Protein AF-A0A075G0V9-F1 (afdb_monomer_lite)

Foldseek 3Di:
DKWKAFPVRDIDHLVCCQVVQVVVVVVPVPDDRQDLLNVLVVVLVCVVPPPPPPLADSVQQDSPDSVSRQVSCVVSVRMDIDDDD

Structure (mmCIF, N/CA/C/O backbone):
data_AF-A0A075G0V9-F1
#
_entry.id   AF-A0A075G0V9-F1
#
loop_
_atom_site.group_PDB
_atom_site.id
_atom_site.type_symbol
_atom_site.label_atom_id
_atom_site.label_alt_id
_atom_site.label_comp_id
_atom_site.label_asym_id
_atom_site.label_entity_id
_atom_site.label_seq_id
_atom_site.pdbx_PDB_ins_code
_atom_site.Cartn_x
_atom_site.Cartn_y
_atom_site.Cartn_z
_atom_site.occupancy
_atom_site.B_iso_or_equiv
_atom_site.auth_seq_id
_atom_site.auth_comp_id
_atom_site.auth_asym_id
_atom_site.auth_atom_id
_atom_site.pdbx_PDB_model_num
ATOM 1 N N . MET A 1 1 ? -6.456 7.648 13.266 1.00 64.12 1 MET A N 1
ATOM 2 C CA . MET A 1 1 ? -5.360 7.227 12.359 1.00 64.12 1 MET A CA 1
ATOM 3 C C . MET A 1 1 ? -5.973 6.203 11.431 1.00 64.12 1 MET A C 1
ATOM 5 O O . MET A 1 1 ? -6.421 5.193 11.945 1.00 64.12 1 MET A O 1
ATOM 9 N N . LYS A 1 2 ? -6.017 6.440 10.111 1.00 67.88 2 LYS A N 1
ATOM 10 C CA . LYS A 1 2 ? -6.757 5.558 9.191 1.00 67.88 2 LYS A CA 1
ATOM 11 C C . LYS A 1 2 ? -6.286 4.105 9.319 1.00 67.88 2 LYS A C 1
ATOM 13 O O . LYS A 1 2 ? -5.081 3.840 9.263 1.00 67.88 2 LYS A O 1
ATOM 18 N N . LYS A 1 3 ? -7.241 3.191 9.476 1.00 74.81 3 LYS A N 1
ATOM 19 C CA . LYS A 1 3 ? -7.011 1.747 9.450 1.00 74.81 3 LYS A CA 1
ATOM 20 C C . LYS A 1 3 ? -7.278 1.224 8.046 1.00 74.81 3 LYS A C 1
ATOM 22 O O . LYS A 1 3 ? -8.123 1.752 7.329 1.00 74.81 3 LYS A O 1
ATOM 27 N N . VAL A 1 4 ? -6.552 0.194 7.648 1.00 70.56 4 VAL A N 1
ATOM 28 C CA . VAL A 1 4 ? -6.686 -0.455 6.346 1.00 70.56 4 VAL A CA 1
ATOM 29 C C . VAL A 1 4 ? -6.745 -1.964 6.521 1.00 70.56 4 VAL A C 1
ATOM 31 O O . VAL A 1 4 ? -6.034 -2.523 7.358 1.00 70.56 4 VAL A O 1
ATOM 34 N N . ARG A 1 5 ? -7.592 -2.633 5.742 1.00 77.19 5 ARG A N 1
ATOM 35 C CA . ARG A 1 5 ? -7.679 -4.092 5.680 1.00 77.19 5 ARG A CA 1
ATOM 36 C C . ARG A 1 5 ? -7.273 -4.557 4.288 1.00 77.19 5 ARG A C 1
ATOM 38 O O . ARG A 1 5 ? -7.876 -4.151 3.308 1.00 77.19 5 ARG A O 1
ATOM 45 N N . TRP A 1 6 ? -6.283 -5.434 4.200 1.00 72.38 6 TRP A N 1
ATOM 46 C CA . TRP A 1 6 ? -5.897 -6.045 2.925 1.00 72.38 6 TRP A CA 1
ATOM 47 C C . TRP A 1 6 ? -6.878 -7.143 2.523 1.00 72.38 6 TRP A C 1
ATOM 49 O O . TRP A 1 6 ? -7.519 -7.745 3.386 1.00 72.38 6 TRP A O 1
ATOM 59 N N . THR A 1 7 ? -6.918 -7.487 1.236 1.00 70.56 7 THR A N 1
ATOM 60 C CA . THR A 1 7 ? -7.678 -8.638 0.698 1.00 70.56 7 THR A CA 1
ATOM 61 C C . THR A 1 7 ? -7.379 -9.959 1.412 1.00 70.56 7 THR A C 1
ATOM 63 O O . THR A 1 7 ? -8.244 -10.825 1.511 1.00 70.56 7 THR A O 1
ATOM 66 N N . THR A 1 8 ? -6.189 -10.097 2.002 1.00 66.25 8 THR A N 1
ATOM 67 C CA . THR A 1 8 ? -5.811 -11.243 2.852 1.00 66.25 8 THR A CA 1
ATOM 68 C C . THR A 1 8 ? -6.513 -11.279 4.221 1.00 66.25 8 THR A C 1
ATOM 70 O O . THR A 1 8 ? -6.321 -12.224 4.984 1.00 66.25 8 THR A O 1
ATOM 73 N N . GLY A 1 9 ? -7.305 -10.258 4.563 1.00 66.00 9 GLY A N 1
ATOM 74 C CA . GLY A 1 9 ? -8.038 -10.124 5.826 1.00 66.00 9 GLY A CA 1
ATOM 75 C C . GLY A 1 9 ? -7.237 -9.495 6.971 1.00 66.00 9 GLY A C 1
ATOM 76 O O . GLY A 1 9 ? -7.770 -9.324 8.068 1.00 66.00 9 GLY A O 1
ATOM 77 N N . LYS A 1 10 ? -5.972 -9.130 6.741 1.00 69.44 10 LYS A N 1
ATOM 78 C CA . LYS A 1 10 ? -5.099 -8.529 7.759 1.00 69.44 10 LYS A CA 1
ATOM 79 C C . LYS A 1 10 ? -5.341 -7.024 7.909 1.00 69.44 10 LYS A C 1
ATOM 81 O O . LYS A 1 10 ? -5.487 -6.318 6.912 1.00 69.44 10 LYS A O 1
ATOM 86 N N . LEU A 1 11 ? -5.364 -6.551 9.156 1.00 69.62 11 LEU A N 1
ATOM 87 C CA . LEU A 1 11 ? -5.643 -5.166 9.544 1.00 69.62 11 LEU A CA 1
ATOM 88 C C . LEU A 1 11 ? -4.350 -4.436 9.932 1.00 69.62 11 LEU A C 1
ATOM 90 O O . LEU A 1 11 ? -3.588 -4.962 10.738 1.00 69.62 11 LEU A O 1
ATOM 94 N N . TYR A 1 12 ? -4.156 -3.220 9.422 1.00 69.62 12 TYR A N 1
ATOM 95 C CA . TYR A 1 12 ? -2.995 -2.365 9.709 1.00 69.62 12 TYR A CA 1
ATOM 96 C C . TYR A 1 12 ? -3.418 -0.902 9.862 1.00 69.62 12 TYR A C 1
ATOM 98 O O . TYR A 1 12 ? -4.497 -0.520 9.401 1.00 69.62 12 TYR A O 1
ATOM 106 N N . THR A 1 13 ? -2.588 -0.052 10.469 1.00 66.75 13 THR A N 1
ATOM 107 C CA . THR A 1 13 ? -2.740 1.401 10.298 1.00 66.75 13 THR A CA 1
ATOM 108 C C . THR A 1 13 ? -1.899 1.891 9.121 1.00 66.75 13 THR A C 1
ATOM 110 O O . THR A 1 13 ? -0.893 1.288 8.767 1.00 66.75 13 THR A O 1
ATOM 113 N N . VAL A 1 14 ? -2.293 3.003 8.492 1.00 63.62 14 VAL A N 1
ATOM 114 C CA . VAL A 1 14 ? -1.532 3.577 7.361 1.00 63.62 14 VAL A CA 1
ATOM 115 C C . VAL A 1 14 ? -0.086 3.922 7.753 1.00 63.62 14 VAL A C 1
ATOM 117 O O . VAL A 1 14 ? 0.810 3.786 6.931 1.00 63.62 14 VAL A O 1
ATOM 120 N N . LYS A 1 15 ? 0.163 4.303 9.016 1.00 60.38 15 LYS A N 1
ATOM 121 C CA . LYS A 1 15 ? 1.525 4.539 9.526 1.00 60.38 15 LYS A CA 1
ATOM 122 C C . LYS A 1 15 ? 2.313 3.249 9.783 1.00 60.38 15 LYS A C 1
ATOM 124 O O . LYS A 1 15 ? 3.539 3.293 9.792 1.00 60.38 15 LYS A O 1
ATOM 129 N N . ASP A 1 16 ? 1.630 2.115 9.921 1.00 58.47 16 ASP A N 1
ATOM 130 C CA . ASP A 1 16 ? 2.234 0.788 10.082 1.00 58.47 16 ASP A CA 1
ATOM 131 C C . ASP A 1 16 ? 2.652 0.181 8.734 1.00 58.47 16 ASP A C 1
ATOM 133 O O . ASP A 1 16 ? 2.958 -1.004 8.653 1.00 58.47 16 ASP A O 1
ATOM 137 N N . PHE A 1 17 ? 2.727 0.973 7.657 1.00 56.38 17 PHE A N 1
ATOM 138 C CA . PHE A 1 17 ? 3.398 0.552 6.423 1.00 56.38 17 PHE A CA 1
ATOM 139 C C . PHE A 1 17 ? 4.817 0.041 6.698 1.00 56.38 17 PHE A C 1
ATOM 141 O O . PHE A 1 17 ? 5.223 -0.980 6.152 1.00 56.38 17 PHE A O 1
ATOM 148 N N . ALA A 1 18 ? 5.514 0.674 7.644 1.00 51.50 18 ALA A N 1
ATOM 149 C CA . ALA A 1 18 ? 6.788 0.196 8.166 1.00 51.50 18 ALA A CA 1
ATOM 150 C C . ALA A 1 18 ? 6.689 -1.180 8.859 1.00 51.50 18 ALA A C 1
ATOM 152 O O . ALA A 1 18 ? 7.644 -1.949 8.801 1.00 51.50 18 ALA A O 1
ATOM 153 N N . GLU A 1 19 ? 5.558 -1.528 9.486 1.00 50.31 19 GLU A N 1
ATOM 154 C CA . GLU A 1 19 ? 5.333 -2.867 10.052 1.00 50.31 19 GLU A CA 1
ATOM 155 C C . GLU A 1 19 ? 4.965 -3.902 8.986 1.00 50.31 19 GLU A C 1
ATOM 157 O O . GLU A 1 19 ? 5.320 -5.065 9.151 1.00 50.31 19 GLU A O 1
ATOM 162 N N . ILE A 1 20 ? 4.295 -3.514 7.891 1.00 56.69 20 ILE A N 1
ATOM 163 C CA . ILE A 1 20 ? 4.081 -4.388 6.723 1.00 56.69 20 ILE A CA 1
ATOM 164 C C . ILE A 1 20 ? 5.433 -4.724 6.090 1.00 56.69 20 ILE A C 1
ATOM 166 O O . ILE A 1 20 ? 5.735 -5.902 5.903 1.00 56.69 20 ILE A O 1
ATOM 170 N N . ILE A 1 21 ? 6.267 -3.700 5.863 1.00 56.75 21 ILE A N 1
ATOM 171 C CA . ILE A 1 21 ? 7.662 -3.849 5.439 1.00 56.75 21 ILE A CA 1
ATOM 172 C C . ILE A 1 21 ? 8.371 -4.781 6.414 1.00 56.75 21 ILE A C 1
ATOM 174 O O . ILE A 1 21 ? 8.842 -5.833 6.011 1.00 56.75 21 ILE A O 1
ATOM 178 N N . TRP A 1 22 ? 8.357 -4.486 7.713 1.00 51.22 22 TRP A N 1
ATOM 179 C CA . TRP A 1 22 ? 9.012 -5.330 8.709 1.00 51.22 22 TRP A CA 1
ATOM 180 C C . TRP A 1 22 ? 8.495 -6.776 8.714 1.00 51.22 22 TRP A C 1
ATOM 182 O O . TRP A 1 22 ? 9.294 -7.693 8.861 1.00 51.22 22 TRP A O 1
ATOM 192 N N . HIS A 1 23 ? 7.195 -7.019 8.525 1.00 57.53 23 HIS A N 1
ATOM 193 C CA . HIS A 1 23 ? 6.625 -8.367 8.503 1.00 57.53 23 HIS A CA 1
ATOM 194 C C . HIS A 1 23 ? 7.011 -9.169 7.254 1.00 57.53 23 HIS A C 1
ATOM 196 O O . HIS A 1 23 ? 7.285 -10.368 7.374 1.00 57.53 23 HIS A O 1
ATOM 202 N N . ASP A 1 24 ? 7.033 -8.538 6.079 1.00 55.84 24 ASP A N 1
ATOM 203 C CA . ASP A 1 24 ? 7.488 -9.170 4.836 1.00 55.84 24 ASP A CA 1
ATOM 204 C C . ASP A 1 24 ? 9.014 -9.359 4.841 1.00 55.84 24 ASP A C 1
ATOM 206 O O . ASP A 1 24 ? 9.514 -10.416 4.451 1.00 55.84 24 ASP A O 1
ATOM 210 N N . GLN A 1 25 ? 9.755 -8.406 5.412 1.00 53.25 25 GLN A N 1
ATOM 211 C CA . GLN A 1 25 ? 11.199 -8.488 5.631 1.00 53.25 25 GLN A CA 1
ATOM 212 C C . GLN A 1 25 ? 11.587 -9.546 6.666 1.00 53.25 25 GLN A C 1
ATOM 214 O O . GLN A 1 25 ? 12.519 -10.309 6.443 1.00 53.25 25 GLN A O 1
ATOM 219 N N . ALA A 1 26 ? 10.859 -9.670 7.777 1.00 53.41 26 ALA A N 1
ATOM 220 C CA . ALA A 1 26 ? 11.120 -10.680 8.805 1.00 53.41 26 ALA A CA 1
ATOM 221 C C . ALA A 1 26 ? 10.941 -12.113 8.275 1.00 53.41 26 ALA A C 1
ATOM 223 O O . ALA A 1 26 ? 11.491 -13.060 8.839 1.00 53.41 26 ALA A O 1
ATOM 224 N N . ARG A 1 27 ? 10.184 -12.286 7.184 1.00 53.97 27 ARG A N 1
ATOM 225 C CA . ARG A 1 27 ? 10.038 -13.564 6.475 1.00 53.97 27 ARG A CA 1
ATOM 226 C C . ARG A 1 27 ? 11.134 -13.817 5.439 1.00 53.97 27 ARG A C 1
ATOM 228 O O . ARG A 1 27 ? 11.252 -14.953 4.982 1.00 53.97 27 ARG A O 1
ATOM 235 N N . ASN A 1 28 ? 11.943 -12.813 5.100 1.00 50.16 28 ASN A N 1
ATOM 236 C CA . ASN A 1 28 ? 13.052 -12.922 4.161 1.00 50.16 28 ASN A CA 1
ATOM 237 C C . ASN A 1 28 ? 14.383 -12.511 4.833 1.00 50.16 28 ASN A C 1
ATOM 239 O O . ASN A 1 28 ? 14.693 -11.323 4.903 1.00 50.16 28 ASN A O 1
ATOM 243 N N . PRO A 1 29 ? 15.218 -13.471 5.283 1.00 48.34 29 PRO A N 1
ATOM 244 C CA . PRO A 1 29 ? 16.458 -13.188 6.015 1.00 48.34 29 PRO A CA 1
ATOM 245 C C . PRO A 1 29 ? 17.523 -12.419 5.208 1.00 48.34 29 PRO A C 1
ATOM 247 O O . PRO A 1 29 ? 18.563 -12.076 5.764 1.00 48.34 29 PRO A O 1
ATOM 250 N N . PHE A 1 30 ? 17.276 -12.146 3.923 1.00 48.38 30 PHE A N 1
ATOM 251 C CA . PHE A 1 30 ? 18.157 -11.388 3.033 1.00 48.38 30 PHE A CA 1
ATOM 252 C C . PHE A 1 30 ? 17.633 -9.990 2.688 1.00 48.38 30 PHE A C 1
ATOM 254 O O . PHE A 1 30 ? 18.231 -9.313 1.856 1.00 48.38 30 PHE A O 1
ATOM 261 N N . CYS A 1 31 ? 16.518 -9.552 3.277 1.00 50.56 31 CYS A N 1
ATOM 262 C CA . CYS A 1 31 ? 15.979 -8.240 2.962 1.00 50.56 31 CYS A CA 1
ATOM 263 C C . CYS A 1 31 ? 16.781 -7.142 3.679 1.00 50.56 31 CYS A C 1
ATOM 265 O O . CYS A 1 31 ? 16.724 -7.029 4.906 1.00 50.56 31 CYS A O 1
ATOM 267 N N . GLU A 1 32 ? 17.519 -6.321 2.925 1.00 56.53 32 GLU A N 1
ATOM 268 C CA . GLU A 1 32 ? 18.039 -5.043 3.430 1.00 56.53 32 GLU A CA 1
ATOM 269 C C . GLU A 1 32 ? 16.868 -4.185 3.932 1.00 56.53 32 GLU A C 1
ATOM 271 O O . GLU A 1 32 ? 15.738 -4.375 3.495 1.00 56.53 32 GLU A O 1
ATOM 276 N N . LYS A 1 33 ? 17.081 -3.291 4.906 1.00 57.59 33 LYS A N 1
ATOM 277 C CA . LYS A 1 33 ? 16.017 -2.387 5.378 1.00 57.59 33 LYS A CA 1
ATOM 278 C C . LYS A 1 33 ? 15.574 -1.500 4.211 1.00 57.59 33 LYS A C 1
ATOM 280 O O . LYS A 1 33 ? 16.297 -0.580 3.855 1.00 57.59 33 LYS A O 1
ATOM 285 N N . ILE A 1 34 ? 14.399 -1.792 3.671 1.00 63.66 34 ILE A N 1
ATOM 286 C CA . ILE A 1 34 ? 13.758 -1.082 2.575 1.00 63.66 34 ILE A CA 1
ATOM 287 C C . ILE A 1 34 ? 13.018 0.082 3.228 1.00 63.66 34 ILE A C 1
ATOM 289 O O . ILE A 1 34 ? 12.300 -0.109 4.216 1.00 63.66 34 ILE A O 1
ATOM 293 N N . ASP A 1 35 ? 13.229 1.298 2.738 1.00 70.75 35 ASP A N 1
ATOM 294 C CA . ASP A 1 35 ? 12.444 2.440 3.196 1.00 70.75 35 ASP A CA 1
ATOM 295 C C . ASP A 1 35 ? 11.028 2.418 2.587 1.00 70.75 35 ASP A C 1
ATOM 297 O O . ASP A 1 35 ? 10.710 1.637 1.689 1.00 70.75 35 ASP A O 1
ATOM 301 N N . ASN A 1 36 ? 10.128 3.274 3.074 1.00 72.56 36 ASN A N 1
ATOM 302 C CA . ASN A 1 36 ? 8.746 3.268 2.589 1.00 72.56 36 ASN A CA 1
ATOM 303 C C . ASN A 1 36 ? 8.652 3.512 1.071 1.00 72.56 36 ASN A C 1
ATOM 305 O O . ASN A 1 36 ? 7.724 3.017 0.435 1.00 72.56 36 ASN A O 1
ATOM 309 N N . LYS A 1 37 ? 9.600 4.251 0.478 1.00 80.00 37 LYS A N 1
ATOM 310 C CA . LYS A 1 37 ? 9.610 4.559 -0.954 1.00 80.00 37 LYS A CA 1
ATOM 311 C C . LYS A 1 37 ? 9.985 3.328 -1.771 1.00 80.00 37 LYS A C 1
ATOM 313 O O . LYS A 1 37 ? 9.252 2.977 -2.695 1.00 80.00 37 LYS A O 1
ATOM 318 N N . GLU A 1 38 ? 11.054 2.649 -1.388 1.00 77.56 38 GLU A N 1
ATOM 319 C CA . GLU A 1 38 ? 11.526 1.437 -2.050 1.00 77.56 38 GLU A CA 1
ATOM 320 C C . GLU A 1 38 ? 10.506 0.286 -1.915 1.00 77.56 38 GLU A C 1
ATOM 322 O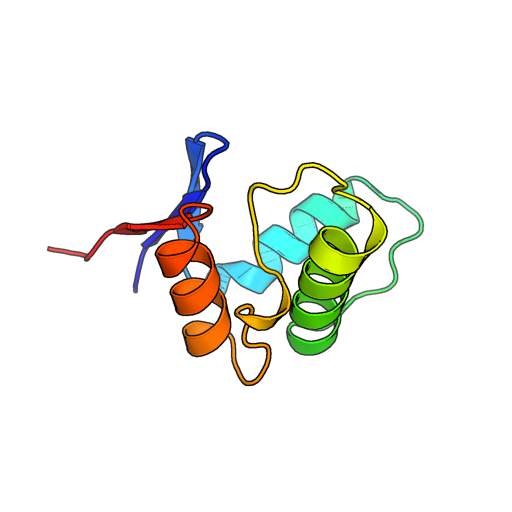 O . GLU A 1 38 ? 10.286 -0.458 -2.869 1.00 77.56 38 GLU A O 1
ATOM 327 N N . TYR A 1 39 ? 9.763 0.197 -0.802 1.00 77.31 39 TYR A N 1
ATOM 328 C CA . TYR A 1 39 ? 8.682 -0.791 -0.658 1.00 77.31 39 TYR A CA 1
ATOM 329 C C . TYR A 1 39 ? 7.504 -0.522 -1.596 1.00 77.31 39 TYR A C 1
ATOM 331 O O . TYR A 1 39 ? 6.979 -1.444 -2.226 1.00 77.31 39 TYR A O 1
ATOM 339 N N . MET A 1 40 ? 7.074 0.741 -1.699 1.00 82.00 40 MET A N 1
ATOM 340 C CA . MET A 1 40 ? 6.001 1.127 -2.617 1.00 82.00 40 MET A CA 1
ATOM 341 C C . MET A 1 40 ? 6.379 0.812 -4.071 1.00 82.00 40 MET A C 1
ATOM 343 O O . MET A 1 40 ? 5.544 0.324 -4.832 1.00 82.00 40 MET A O 1
ATOM 347 N N . GLU A 1 41 ? 7.634 1.061 -4.454 1.00 84.06 41 GLU A N 1
ATOM 348 C CA . GLU A 1 41 ? 8.147 0.750 -5.792 1.00 84.06 41 GLU A CA 1
ATOM 349 C C . GLU A 1 41 ? 8.273 -0.754 -6.027 1.00 84.06 41 GLU A C 1
ATOM 351 O O . GLU A 1 41 ? 7.789 -1.238 -7.045 1.00 84.06 41 GLU A O 1
ATOM 356 N N . SER A 1 42 ? 8.800 -1.510 -5.062 1.00 79.00 42 SER A N 1
ATOM 357 C CA . SER A 1 42 ? 8.869 -2.973 -5.139 1.00 79.00 42 SER A CA 1
ATOM 358 C C . SER A 1 42 ? 7.484 -3.619 -5.233 1.00 79.00 42 SER A C 1
ATOM 360 O O . SER A 1 42 ? 7.290 -4.567 -5.990 1.00 79.00 42 SER A O 1
ATOM 362 N N . THR A 1 43 ? 6.487 -3.086 -4.522 1.00 77.75 43 THR A N 1
ATOM 363 C CA . THR A 1 43 ? 5.106 -3.577 -4.625 1.00 77.75 43 THR A CA 1
ATOM 364 C C . THR A 1 43 ? 4.529 -3.309 -6.012 1.00 77.75 43 THR A C 1
ATOM 366 O O . THR A 1 43 ? 3.869 -4.172 -6.587 1.00 77.75 43 THR A O 1
ATOM 369 N N . LYS A 1 44 ? 4.782 -2.123 -6.577 1.00 83.69 44 LYS A N 1
ATOM 370 C CA . LYS A 1 44 ? 4.368 -1.812 -7.947 1.00 83.69 44 LYS A CA 1
ATOM 371 C C . LYS A 1 44 ? 5.033 -2.759 -8.951 1.00 83.69 44 LYS A C 1
ATOM 373 O O . LYS A 1 44 ? 4.320 -3.360 -9.748 1.00 83.69 44 LYS A O 1
ATOM 378 N N . ASP A 1 45 ? 6.345 -2.950 -8.845 1.00 81.00 45 ASP A N 1
ATOM 379 C CA . ASP A 1 45 ? 7.126 -3.875 -9.675 1.00 81.00 45 ASP A CA 1
ATOM 380 C C . ASP A 1 45 ? 6.603 -5.321 -9.565 1.00 81.00 45 ASP A C 1
ATOM 382 O O . ASP A 1 45 ? 6.424 -6.003 -10.572 1.00 81.00 45 ASP A O 1
ATOM 386 N N . TYR A 1 46 ? 6.224 -5.768 -8.361 1.00 77.75 46 TYR A N 1
ATOM 387 C CA . TYR A 1 46 ? 5.588 -7.070 -8.139 1.00 77.75 46 TYR A CA 1
ATOM 388 C C . TYR A 1 46 ? 4.294 -7.239 -8.949 1.00 77.75 46 TYR A C 1
ATOM 390 O O . TYR A 1 46 ? 4.107 -8.275 -9.594 1.00 77.75 46 TYR A O 1
ATOM 398 N N . TYR A 1 47 ? 3.409 -6.237 -8.955 1.00 76.25 47 TYR A N 1
ATOM 399 C CA . TYR A 1 47 ? 2.186 -6.276 -9.765 1.00 76.25 47 TYR A CA 1
ATOM 400 C C . TYR A 1 47 ? 2.457 -6.074 -11.267 1.00 76.25 47 TYR A C 1
ATOM 402 O O . TYR A 1 47 ? 1.679 -6.564 -12.081 1.00 76.25 47 TYR A O 1
ATOM 410 N N . GLU A 1 48 ? 3.546 -5.399 -11.652 1.00 77.75 48 GLU A N 1
ATOM 411 C CA . GLU A 1 48 ? 3.960 -5.244 -13.057 1.00 77.75 48 GLU A CA 1
ATOM 412 C C . GLU A 1 48 ? 4.569 -6.531 -13.638 1.00 77.75 48 GLU A C 1
ATOM 414 O O . GLU A 1 48 ? 4.289 -6.879 -14.788 1.00 77.75 48 GLU A O 1
ATOM 419 N N . HIS A 1 49 ? 5.380 -7.252 -12.859 1.00 71.62 49 HIS A N 1
ATOM 420 C CA . HIS A 1 49 ? 6.262 -8.302 -13.377 1.00 71.62 49 HIS A CA 1
ATOM 421 C C . HIS A 1 49 ? 6.002 -9.707 -12.828 1.00 71.62 49 HIS A C 1
AT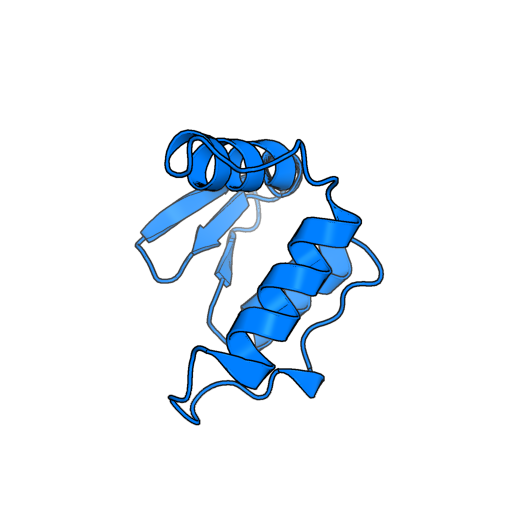OM 423 O O . HIS A 1 49 ? 6.249 -10.685 -13.537 1.00 71.62 49 HIS A O 1
ATOM 429 N N . ILE A 1 50 ? 5.526 -9.843 -11.588 1.00 62.47 50 ILE A N 1
ATOM 430 C CA . ILE A 1 50 ? 5.459 -11.141 -10.894 1.00 62.47 50 ILE A CA 1
ATOM 431 C C . ILE A 1 50 ? 4.025 -11.664 -10.838 1.00 62.47 50 ILE A C 1
ATOM 433 O O . ILE A 1 50 ? 3.775 -12.837 -11.131 1.00 62.47 50 ILE A O 1
ATOM 437 N N . PHE A 1 51 ? 3.062 -10.811 -10.495 1.00 60.12 51 PHE A N 1
ATOM 438 C CA . PHE A 1 51 ? 1.659 -11.199 -10.424 1.00 60.12 51 PHE A CA 1
ATOM 439 C C . PHE A 1 51 ? 0.994 -11.077 -11.802 1.00 60.12 51 PHE A C 1
ATOM 441 O O . PHE A 1 51 ? 0.179 -10.198 -12.053 1.00 60.12 51 PHE A O 1
ATOM 448 N N . MET A 1 52 ? 1.309 -12.010 -12.707 1.00 52.50 52 MET A N 1
ATOM 449 C CA . MET A 1 52 ? 0.676 -12.167 -14.032 1.00 52.50 52 MET A CA 1
ATOM 450 C C . MET A 1 52 ? -0.821 -12.564 -13.987 1.00 52.50 52 MET A C 1
ATOM 452 O O . MET A 1 52 ? -1.337 -13.194 -14.910 1.00 52.50 52 MET A O 1
ATOM 456 N N . ASN A 1 53 ? -1.559 -12.211 -12.938 1.00 50.59 53 ASN A N 1
ATOM 457 C CA . ASN A 1 53 ? -3.013 -12.279 -12.960 1.00 50.59 53 ASN A CA 1
ATOM 458 C C . ASN A 1 53 ? -3.500 -10.915 -13.433 1.00 50.59 53 ASN A C 1
ATOM 460 O O . ASN A 1 53 ? -3.467 -9.972 -12.654 1.00 50.59 53 ASN A O 1
ATOM 464 N N . GLY A 1 54 ? -3.955 -10.810 -14.687 1.00 55.81 54 GLY A N 1
ATOM 465 C CA . GLY A 1 54 ? -4.461 -9.582 -15.330 1.00 55.81 54 GLY A CA 1
ATOM 466 C C . GLY A 1 54 ? -5.714 -8.948 -14.698 1.00 55.81 54 GLY A C 1
ATOM 467 O O . GLY A 1 54 ? -6.596 -8.487 -15.413 1.00 55.81 54 GLY A O 1
ATOM 468 N N . HIS A 1 55 ? -5.813 -8.958 -13.371 1.00 66.56 55 HIS A N 1
ATOM 469 C CA . HIS A 1 55 ? -6.842 -8.335 -12.552 1.00 66.56 55 HIS A CA 1
ATOM 470 C C . HIS A 1 55 ? -6.452 -6.924 -12.091 1.00 66.56 55 HIS A C 1
ATOM 472 O O . HIS A 1 55 ? -7.342 -6.156 -11.739 1.00 66.56 55 HIS A O 1
ATOM 478 N N . ILE A 1 56 ? -5.162 -6.563 -12.100 1.00 74.00 56 ILE A N 1
ATOM 479 C CA . ILE A 1 56 ? -4.680 -5.292 -11.546 1.00 74.00 56 ILE A CA 1
ATOM 480 C C . ILE A 1 56 ? -3.854 -4.542 -12.590 1.00 74.00 56 ILE A C 1
ATOM 482 O O . ILE A 1 56 ? -2.905 -5.071 -13.159 1.00 74.00 56 ILE A O 1
ATOM 486 N N . ASP A 1 57 ? -4.228 -3.288 -12.832 1.00 82.25 57 ASP A N 1
ATOM 487 C CA . ASP A 1 57 ? -3.489 -2.361 -13.685 1.00 82.25 57 ASP A CA 1
ATOM 488 C C . ASP A 1 57 ? -2.474 -1.596 -12.829 1.00 82.25 57 ASP A C 1
ATOM 490 O O . ASP A 1 57 ? -2.796 -0.579 -12.209 1.00 82.25 57 ASP A O 1
ATOM 494 N N . ALA A 1 58 ? -1.246 -2.114 -12.775 1.00 82.50 58 ALA A N 1
ATOM 495 C CA . ALA A 1 58 ? -0.183 -1.576 -11.933 1.00 82.50 58 ALA A CA 1
ATOM 496 C C . ALA A 1 58 ? 0.234 -0.138 -12.300 1.0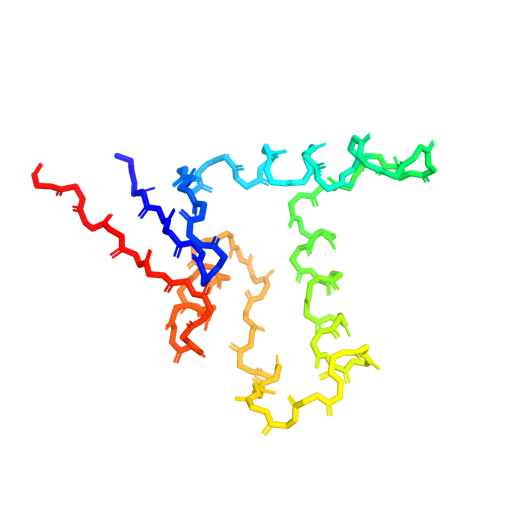0 82.50 58 ALA A C 1
ATOM 498 O O . ALA A 1 58 ? 0.771 0.582 -11.456 1.00 82.50 58 ALA A O 1
ATOM 499 N N . SER A 1 59 ? -0.103 0.345 -13.506 1.00 85.44 59 SER A N 1
ATOM 500 C CA . SER A 1 59 ? 0.112 1.749 -13.883 1.00 85.44 59 SER A CA 1
ATOM 501 C C . SER A 1 59 ? -0.684 2.726 -13.004 1.00 85.44 59 SER A C 1
ATOM 503 O O . SER A 1 59 ? -0.299 3.888 -12.868 1.00 85.44 59 SER A O 1
ATOM 505 N N . LYS A 1 60 ? -1.756 2.248 -12.353 1.00 87.56 60 LYS A N 1
ATOM 506 C CA . LYS A 1 60 ? -2.580 3.022 -11.414 1.00 87.56 60 LYS A CA 1
ATOM 507 C C . LYS A 1 60 ? -2.003 3.080 -10.001 1.00 87.56 60 LYS A C 1
ATOM 509 O O . LYS A 1 60 ? -2.487 3.876 -9.197 1.00 87.56 60 LYS A O 1
ATOM 514 N N . ILE A 1 61 ? -0.985 2.277 -9.685 1.00 87.50 61 ILE A N 1
ATOM 515 C CA . ILE A 1 61 ? -0.334 2.286 -8.372 1.00 87.50 61 ILE A CA 1
ATOM 516 C C . ILE A 1 61 ? 0.557 3.529 -8.271 1.00 87.50 61 ILE A C 1
ATOM 518 O O . ILE A 1 61 ? 1.509 3.706 -9.038 1.00 87.50 61 ILE A O 1
ATOM 522 N N . ARG A 1 62 ? 0.237 4.401 -7.311 1.00 88.50 62 ARG A N 1
ATOM 523 C CA . ARG A 1 62 ? 0.937 5.672 -7.069 1.00 88.50 62 ARG A CA 1
ATOM 524 C C . 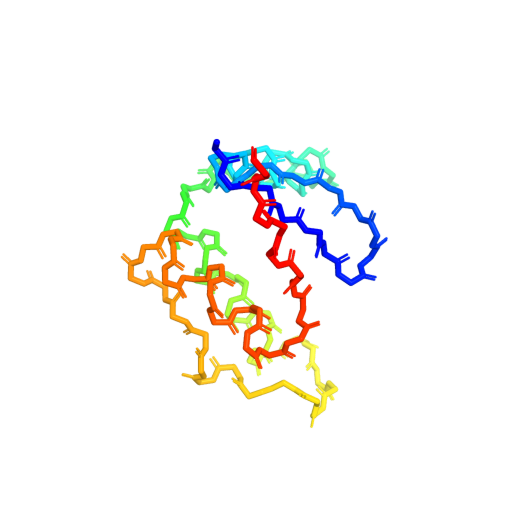ARG A 1 62 ? 1.957 5.510 -5.957 1.00 88.50 62 ARG A C 1
ATOM 526 O O . ARG A 1 62 ? 1.584 5.144 -4.855 1.00 88.50 62 ARG A O 1
ATOM 533 N N . THR A 1 63 ? 3.220 5.838 -6.203 1.00 86.94 63 THR A N 1
ATOM 534 C CA . THR A 1 63 ? 4.307 5.673 -5.217 1.00 86.94 63 THR A CA 1
ATOM 535 C C . THR A 1 63 ? 4.865 7.013 -4.725 1.00 86.94 63 THR A C 1
ATOM 537 O O . THR A 1 63 ? 5.989 7.084 -4.229 1.00 86.94 63 THR A O 1
ATOM 540 N N . ASP A 1 64 ? 4.100 8.099 -4.883 1.00 85.81 64 ASP A N 1
ATOM 541 C CA . ASP A 1 64 ? 4.509 9.463 -4.516 1.00 85.81 64 ASP A CA 1
ATOM 542 C C . ASP A 1 64 ? 4.601 9.656 -2.995 1.00 85.81 64 ASP A C 1
ATOM 544 O O . ASP A 1 64 ? 5.478 10.357 -2.497 1.00 85.81 64 ASP A O 1
ATOM 548 N N . ASN A 1 65 ? 3.662 9.057 -2.259 1.00 85.12 65 ASN A N 1
ATOM 549 C CA . ASN A 1 65 ? 3.608 9.014 -0.800 1.00 85.12 65 ASN A CA 1
ATOM 550 C C . ASN A 1 65 ? 2.676 7.880 -0.337 1.00 85.12 65 ASN A C 1
ATOM 552 O O . ASN A 1 65 ? 1.853 7.387 -1.110 1.00 85.12 65 ASN A O 1
ATOM 556 N N . GLU A 1 66 ? 2.761 7.529 0.946 1.00 80.25 66 GLU A N 1
ATOM 557 C CA . GLU A 1 66 ? 1.995 6.443 1.576 1.00 80.25 66 GLU A CA 1
ATOM 558 C C . GLU A 1 66 ? 0.474 6.575 1.384 1.00 80.25 66 GLU A C 1
ATOM 560 O O . GLU A 1 66 ? -0.212 5.589 1.1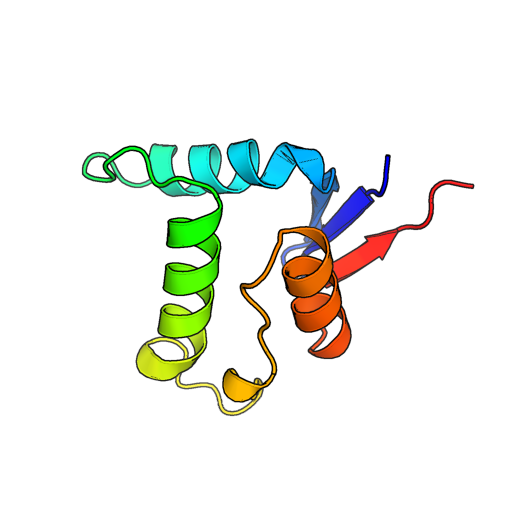19 1.00 80.25 66 GLU A O 1
ATOM 565 N N . GLU A 1 67 ? -0.080 7.790 1.475 1.00 81.19 67 GLU A N 1
ATOM 566 C CA . GLU A 1 67 ? -1.523 7.996 1.325 1.00 81.19 67 GLU A CA 1
ATOM 567 C C . GLU A 1 67 ? -1.976 7.808 -0.129 1.00 81.19 67 GLU A C 1
ATOM 569 O O . GLU A 1 67 ? -3.014 7.189 -0.375 1.00 81.19 67 GLU A O 1
ATOM 574 N N . ALA A 1 68 ? -1.207 8.312 -1.096 1.00 86.00 68 ALA A N 1
ATOM 575 C CA . ALA A 1 68 ? -1.482 8.118 -2.518 1.00 86.00 68 ALA A CA 1
ATOM 576 C C . ALA A 1 68 ? -1.405 6.633 -2.908 1.00 86.00 68 ALA A C 1
ATOM 578 O O . ALA A 1 68 ? -2.263 6.159 -3.662 1.00 86.00 68 ALA A O 1
ATOM 579 N N . PHE A 1 69 ? -0.434 5.915 -2.338 1.00 85.50 69 PHE A N 1
ATOM 580 C CA . PHE A 1 69 ? -0.230 4.484 -2.525 1.00 85.50 69 PHE A CA 1
ATOM 581 C C . PHE A 1 69 ? -1.392 3.658 -1.979 1.00 85.50 69 PHE A C 1
ATOM 583 O O . PHE A 1 69 ? -2.050 2.944 -2.738 1.00 85.50 69 PHE A O 1
ATOM 590 N N . VAL A 1 70 ? -1.739 3.840 -0.702 1.00 81.25 70 VAL A N 1
ATOM 591 C CA . VAL A 1 70 ? -2.881 3.162 -0.066 1.00 81.25 70 VAL A CA 1
ATOM 592 C C . VAL A 1 70 ? -4.178 3.420 -0.819 1.00 81.25 70 VAL A C 1
ATOM 594 O O . VAL A 1 70 ? -4.946 2.491 -1.062 1.00 81.25 70 VAL A O 1
ATOM 597 N N . ARG A 1 71 ? -4.424 4.672 -1.225 1.00 84.69 71 ARG A N 1
ATOM 598 C CA . ARG A 1 71 ? -5.614 5.009 -2.015 1.00 84.69 71 ARG A CA 1
ATOM 599 C C . ARG A 1 71 ? -5.623 4.287 -3.357 1.00 84.69 71 ARG A C 1
ATOM 601 O O . ARG A 1 71 ? -6.667 3.771 -3.729 1.00 84.69 71 ARG A O 1
ATOM 608 N N . SER A 1 72 ? -4.488 4.215 -4.059 1.00 88.75 72 SER A N 1
ATOM 609 C CA . SER A 1 72 ? -4.429 3.481 -5.330 1.00 88.75 72 SER A CA 1
ATOM 610 C C . SER A 1 72 ? -4.683 1.983 -5.161 1.00 88.75 72 SER A C 1
ATOM 612 O O . SER A 1 72 ? -5.446 1.416 -5.934 1.00 88.75 72 SER A O 1
ATOM 614 N N . LEU A 1 73 ? -4.140 1.350 -4.116 1.00 85.06 73 LEU A N 1
ATOM 615 C CA . LEU A 1 73 ? -4.435 -0.056 -3.826 1.00 85.06 73 LEU A CA 1
ATOM 616 C C . LEU A 1 73 ? -5.908 -0.270 -3.465 1.00 85.06 73 LEU A C 1
ATOM 618 O O . LEU A 1 73 ? -6.497 -1.278 -3.846 1.00 85.06 73 LEU A O 1
ATOM 622 N N . ALA A 1 74 ? -6.528 0.693 -2.782 1.00 84.31 74 ALA A N 1
ATOM 623 C CA . ALA A 1 74 ? -7.947 0.625 -2.468 1.00 84.31 74 ALA A CA 1
ATOM 624 C C . ALA A 1 74 ? -8.850 0.776 -3.696 1.00 84.31 74 ALA A C 1
ATOM 626 O O . ALA A 1 74 ? -9.814 0.031 -3.851 1.00 84.31 74 ALA A O 1
ATOM 627 N N . GLU A 1 75 ? -8.509 1.688 -4.607 1.00 86.94 75 GLU A N 1
ATOM 628 C CA . GLU A 1 75 ? -9.182 1.843 -5.904 1.00 86.94 75 GLU A CA 1
ATOM 629 C C . GLU A 1 75 ? -9.058 0.578 -6.775 1.00 86.94 75 GLU A C 1
ATOM 631 O O . GLU A 1 75 ? -9.942 0.292 -7.582 1.00 86.94 75 GLU A O 1
ATOM 636 N N . LEU A 1 76 ? -7.982 -0.193 -6.589 1.00 84.00 76 LEU A N 1
ATOM 637 C CA . LEU A 1 76 ? -7.739 -1.481 -7.246 1.00 84.00 76 LEU A CA 1
ATOM 638 C C . LEU A 1 76 ? -8.394 -2.672 -6.523 1.00 84.00 76 LEU A C 1
ATOM 640 O O . LEU A 1 76 ? -8.355 -3.785 -7.039 1.00 84.00 76 LEU A O 1
ATOM 644 N N . GLY A 1 77 ? -9.015 -2.452 -5.360 1.00 81.00 77 GLY A N 1
ATOM 645 C CA . GLY A 1 77 ? -9.674 -3.495 -4.569 1.00 81.00 77 GLY A CA 1
ATOM 646 C C . GLY A 1 77 ? -8.737 -4.348 -3.708 1.00 81.00 77 GLY A C 1
ATOM 647 O O . GLY A 1 77 ? -9.209 -5.273 -3.055 1.00 81.00 77 GLY A O 1
ATOM 648 N N . GLU A 1 78 ? -7.442 -4.026 -3.654 1.00 79.31 78 GLU A N 1
ATOM 649 C CA . GLU A 1 78 ? -6.447 -4.748 -2.847 1.00 79.31 78 GLU A CA 1
ATOM 650 C C . GLU A 1 78 ? -6.513 -4.377 -1.357 1.00 79.31 78 GLU A C 1
ATOM 652 O O . GLU A 1 78 ? -6.112 -5.155 -0.483 1.00 79.31 78 GLU A O 1
ATOM 657 N N . VAL A 1 79 ? -7.035 -3.184 -1.059 1.00 80.06 79 VAL A N 1
ATOM 658 C CA . VAL A 1 79 ? -7.112 -2.630 0.294 1.00 80.06 79 VAL A CA 1
ATOM 659 C C . VAL A 1 79 ? -8.477 -1.987 0.555 1.00 80.06 79 VAL A C 1
ATOM 661 O O . VAL A 1 79 ? -8.942 -1.126 -0.175 1.00 80.06 79 VAL A O 1
ATOM 664 N N . GLU A 1 80 ? -9.116 -2.332 1.661 1.00 82.25 80 GLU A N 1
ATOM 665 C CA . GLU A 1 80 ? -10.281 -1.631 2.192 1.00 82.25 80 GLU A CA 1
ATOM 666 C C . GLU A 1 80 ? -9.812 -0.564 3.197 1.00 82.25 80 GLU A C 1
ATOM 668 O O . GLU A 1 80 ? -9.158 -0.883 4.192 1.00 82.25 80 GLU A O 1
ATOM 673 N N . ILE A 1 81 ? -10.133 0.713 2.959 1.00 79.44 81 ILE A N 1
ATOM 674 C CA . ILE A 1 81 ? -9.858 1.789 3.925 1.00 79.44 81 ILE A CA 1
ATOM 675 C C . ILE A 1 81 ? -11.004 1.835 4.932 1.00 79.44 81 ILE A C 1
ATOM 677 O O . ILE A 1 81 ? -12.131 2.187 4.589 1.00 79.44 81 ILE A O 1
ATOM 681 N N . LEU A 1 82 ? -10.694 1.541 6.190 1.00 79.62 82 LEU A N 1
ATOM 682 C CA . LEU A 1 82 ? -11.625 1.689 7.295 1.00 79.62 82 LEU A CA 1
ATOM 683 C C . LEU A 1 82 ? -11.524 3.129 7.801 1.00 79.62 82 LEU A C 1
ATOM 685 O O . LEU A 1 82 ? -10.484 3.567 8.308 1.00 79.62 82 LEU A O 1
ATOM 689 N N . LEU A 1 83 ? -12.601 3.887 7.617 1.00 70.62 83 LEU A N 1
ATOM 690 C CA . LEU A 1 83 ? -12.737 5.191 8.251 1.00 70.62 83 LEU A CA 1
ATOM 691 C C . LEU A 1 83 ? -12.887 4.957 9.761 1.00 70.62 83 LEU A C 1
ATOM 693 O O . LEU A 1 83 ? -13.707 4.140 10.174 1.00 70.62 83 LEU A O 1
ATOM 697 N N . ASP A 1 84 ? -12.058 5.628 10.564 1.00 59.38 84 ASP A N 1
ATOM 698 C CA . ASP A 1 84 ? -12.322 5.736 12.001 1.00 59.38 84 ASP A CA 1
ATOM 699 C C . ASP A 1 84 ? -13.647 6.511 12.145 1.00 59.38 84 ASP A C 1
ATOM 701 O O . ASP A 1 84 ? -13.759 7.609 11.588 1.00 59.38 84 ASP A O 1
ATOM 705 N N . GLU A 1 85 ? -14.639 5.922 12.822 1.00 51.94 85 GLU A N 1
ATOM 706 C CA . GLU A 1 85 ? -15.825 6.643 13.321 1.00 51.94 85 GLU A CA 1
ATOM 707 C C . GLU A 1 85 ? 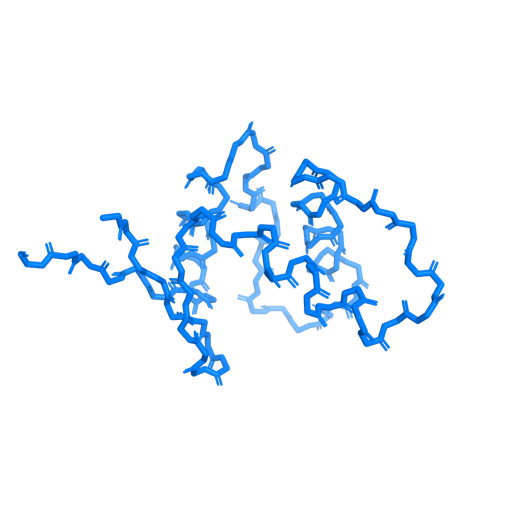-15.432 7.746 14.316 1.00 51.94 85 GLU A C 1
ATOM 709 O O . GLU A 1 85 ? -14.484 7.529 15.112 1.00 51.94 85 GLU A O 1
#

Radius of gyration: 12.66 Å; chains: 1; bounding box: 34×23×29 Å

Sequence (85 aa):
MKKVRWTTGKLYTVKDFAEIIWHDQARNPFCEKIDNKEYMESTKDYYEHIFMNGHIDASKIRTDNEEAFVRSLAELGEVEILLDE

pLDDT: mean 70.75, std 12.45, range [48.34, 88.75]

Secondary structure (DSSP, 8-state):
--EEEETTS-EEEGGGHHHHHHHHHHT-TT-----HHHHHHHHHHIIIII---TT--GGG---SSHHHHHHHHHHTTSEEEE---

Organism: NCBI:txid1457796